Protein AF-A0A6J7ZLV4-F1 (afdb_monomer_lite)

pLDDT: mean 93.09, std 8.76, range [44.47, 98.44]

Radius of gyration: 13.48 Å; chains: 1; bounding box: 30×30×31 Å

Foldseek 3Di:
DDDDQQDWDDDPADIDGADAQPCVVQQWDDDPLETEGDQDLDPNCRCSCVRCVVVLVVSVVVPRHYYYDDHDPNHPVPVD

Structure (mmCIF, N/CA/C/O backbone):
data_AF-A0A6J7ZLV4-F1
#
_entry.id   AF-A0A6J7ZLV4-F1
#
loop_
_atom_site.group_PDB
_atom_site.id
_atom_site.type_symbol
_atom_site.label_atom_id
_atom_site.label_alt_id
_atom_site.label_comp_id
_atom_site.label_asym_id
_atom_site.label_entity_id
_atom_site.label_seq_id
_atom_site.pdbx_PDB_ins_code
_atom_site.Cartn_x
_atom_site.Cartn_y
_atom_site.Cartn_z
_atom_site.occupancy
_atom_site.B_iso_or_equiv
_atom_site.auth_seq_id
_atom_site.auth_comp_id
_atom_site.auth_asym_id
_atom_site.auth_atom_id
_atom_site.pdbx_PDB_model_num
ATOM 1 N N . MET A 1 1 ? -2.988 14.191 1.486 1.00 63.12 1 MET A N 1
ATOM 2 C CA . MET A 1 1 ? -1.897 14.499 0.533 1.00 63.12 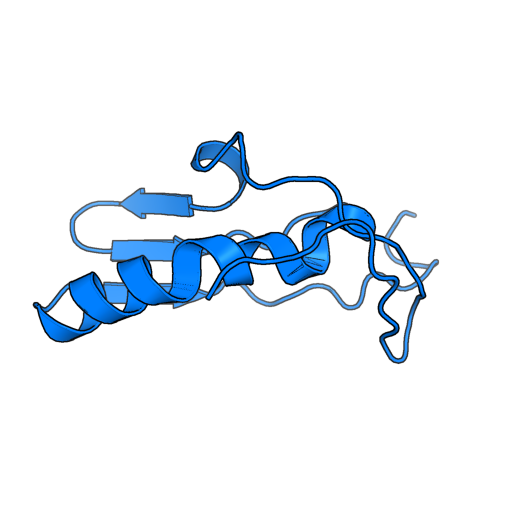1 MET A CA 1
ATOM 3 C C . MET A 1 1 ? -2.356 13.996 -0.819 1.00 63.12 1 MET A C 1
ATOM 5 O O . MET A 1 1 ? -2.729 12.834 -0.895 1.00 63.12 1 MET A O 1
ATOM 9 N N . ILE A 1 2 ? -2.412 14.860 -1.830 1.00 81.06 2 ILE A N 1
ATOM 10 C CA . ILE A 1 2 ? -2.754 14.4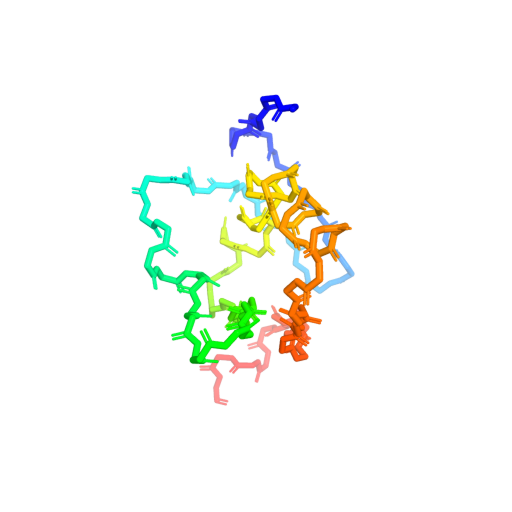41 -3.195 1.00 81.06 2 ILE A CA 1
ATOM 11 C C . ILE A 1 2 ? -1.512 13.762 -3.785 1.00 81.06 2 ILE A C 1
ATOM 13 O O . ILE A 1 2 ? -0.409 14.286 -3.636 1.00 81.06 2 ILE A O 1
ATOM 17 N N . ILE A 1 3 ? -1.681 12.578 -4.375 1.00 90.31 3 ILE A N 1
ATOM 18 C CA . ILE A 1 3 ? -0.595 11.825 -5.013 1.00 90.31 3 ILE A CA 1
ATOM 19 C C . ILE A 1 3 ? -0.613 12.130 -6.509 1.00 90.31 3 ILE A C 1
ATOM 21 O O . ILE A 1 3 ? -1.633 11.926 -7.163 1.00 90.31 3 ILE A O 1
ATOM 25 N N . ASP A 1 4 ? 0.515 12.602 -7.038 1.00 93.12 4 ASP A N 1
ATOM 26 C CA . ASP A 1 4 ? 0.743 12.709 -8.478 1.00 93.12 4 ASP A CA 1
ATOM 27 C C . ASP A 1 4 ? 1.339 11.389 -8.991 1.00 93.12 4 ASP A C 1
ATOM 29 O O . ASP A 1 4 ? 2.493 11.067 -8.707 1.00 93.12 4 ASP A O 1
ATOM 33 N N . PHE A 1 5 ? 0.532 10.607 -9.712 1.00 93.19 5 PHE A N 1
ATOM 34 C CA . PHE A 1 5 ? 0.943 9.319 -10.281 1.00 93.19 5 PHE A CA 1
ATOM 35 C C . PHE A 1 5 ? 1.804 9.460 -11.542 1.00 93.19 5 PHE A C 1
ATOM 37 O O . PHE A 1 5 ? 2.430 8.484 -11.948 1.00 93.19 5 PHE A O 1
ATOM 44 N N . SER A 1 6 ? 1.879 10.653 -12.143 1.00 93.44 6 SER A N 1
ATOM 45 C CA . SER A 1 6 ? 2.733 10.884 -13.313 1.00 93.44 6 SER A CA 1
ATOM 46 C C . SER A 1 6 ? 4.220 10.953 -12.953 1.00 93.44 6 SER A C 1
ATOM 48 O O . SER A 1 6 ? 5.069 10.686 -13.805 1.00 93.44 6 SER A O 1
ATOM 50 N N . GLN A 1 7 ? 4.544 11.251 -11.688 1.00 94.44 7 GLN A N 1
ATOM 51 C CA . GLN A 1 7 ? 5.926 11.331 -11.227 1.00 94.44 7 GLN A CA 1
ATOM 52 C C . GLN A 1 7 ? 6.584 9.943 -11.219 1.00 94.44 7 GLN A C 1
ATOM 54 O O . GLN A 1 7 ? 6.051 9.017 -10.591 1.00 94.44 7 GLN A O 1
ATOM 59 N N . PRO A 1 8 ? 7.749 9.784 -11.870 1.00 95.94 8 PRO A N 1
ATOM 60 C CA . PRO A 1 8 ? 8.517 8.554 -11.784 1.00 95.94 8 PRO A CA 1
ATOM 61 C C . PRO A 1 8 ? 9.097 8.375 -10.378 1.00 95.94 8 PRO A C 1
ATOM 63 O O . PRO A 1 8 ? 9.408 9.335 -9.668 1.00 95.94 8 PRO A O 1
ATOM 66 N N . TYR A 1 9 ? 9.264 7.121 -9.977 1.00 95.50 9 TYR A N 1
ATOM 67 C CA . TYR A 1 9 ? 9.926 6.733 -8.742 1.00 95.50 9 TYR A CA 1
ATOM 68 C C . TYR A 1 9 ? 10.868 5.562 -8.977 1.00 95.50 9 TYR A C 1
ATOM 70 O O . TYR A 1 9 ? 10.688 4.750 -9.884 1.00 95.50 9 TYR A O 1
ATOM 78 N N . LYS A 1 10 ? 11.868 5.468 -8.102 1.00 96.44 10 LYS A N 1
ATOM 79 C CA . LYS A 1 10 ? 12.945 4.491 -8.190 1.00 96.44 10 LYS A CA 1
ATOM 80 C C . LYS A 1 10 ? 13.153 3.792 -6.851 1.00 96.44 10 LYS A C 1
ATOM 82 O O . LYS A 1 10 ? 13.241 4.451 -5.814 1.00 96.44 10 LYS A O 1
ATOM 87 N N . THR A 1 11 ? 13.225 2.468 -6.888 1.00 94.75 11 THR A N 1
ATOM 88 C CA . THR A 1 11 ? 13.701 1.609 -5.796 1.00 94.75 11 THR A CA 1
ATOM 89 C C . THR A 1 11 ? 15.118 1.122 -6.125 1.00 94.75 11 THR A C 1
ATOM 91 O O . THR A 1 11 ? 15.692 1.503 -7.147 1.00 94.75 11 THR A O 1
ATOM 94 N N . GLN A 1 12 ? 15.722 0.301 -5.262 1.00 95.38 12 GLN A N 1
ATOM 95 C CA . GLN A 1 12 ? 16.986 -0.362 -5.597 1.00 95.38 12 GLN A CA 1
ATOM 96 C C . GLN A 1 12 ? 16.834 -1.360 -6.758 1.00 95.38 12 GLN A C 1
ATOM 98 O O . GLN A 1 12 ? 17.802 -1.587 -7.479 1.00 95.38 12 GLN A O 1
ATOM 103 N N . ASP A 1 13 ? 15.635 -1.916 -6.944 1.00 94.75 13 ASP A N 1
ATOM 104 C CA . ASP A 1 13 ? 15.372 -3.021 -7.868 1.00 94.75 13 ASP A CA 1
ATOM 105 C C . ASP A 1 13 ? 14.747 -2.575 -9.202 1.00 94.75 13 ASP A C 1
ATOM 107 O O . ASP A 1 13 ? 14.886 -3.277 -10.200 1.00 94.75 13 ASP A O 1
ATOM 111 N N . PHE A 1 14 ? 14.050 -1.430 -9.251 1.00 94.06 14 PHE A N 1
ATOM 112 C CA . PHE A 1 14 ? 13.370 -0.963 -10.466 1.00 94.06 14 PHE A CA 1
ATOM 113 C C . PHE A 1 14 ? 13.080 0.548 -10.478 1.00 94.06 14 PHE A C 1
ATOM 115 O O . PHE A 1 14 ? 13.128 1.236 -9.457 1.00 94.06 14 PHE A O 1
ATOM 122 N N . GLU A 1 15 ? 12.707 1.061 -11.651 1.00 96.31 15 GLU A N 1
ATOM 123 C CA . GLU A 1 15 ? 12.168 2.409 -11.855 1.00 96.31 15 GLU A CA 1
ATOM 124 C C . GLU A 1 15 ? 10.826 2.316 -12.595 1.00 96.31 15 GLU A C 1
ATOM 126 O O . GLU A 1 15 ? 10.683 1.520 -13.525 1.00 96.31 15 GLU A O 1
ATOM 131 N N . ALA A 1 16 ? 9.816 3.069 -12.152 1.00 95.25 16 ALA A N 1
ATOM 132 C CA . ALA A 1 16 ? 8.482 3.072 -12.753 1.00 95.25 16 ALA A CA 1
ATOM 133 C C . ALA A 1 16 ? 7.732 4.383 -12.479 1.00 95.25 16 ALA A C 1
ATOM 135 O O . ALA A 1 16 ? 8.004 5.078 -11.502 1.00 95.25 16 ALA A O 1
ATOM 136 N N . SER A 1 17 ? 6.730 4.685 -13.306 1.00 95.62 17 SER A N 1
ATOM 137 C CA .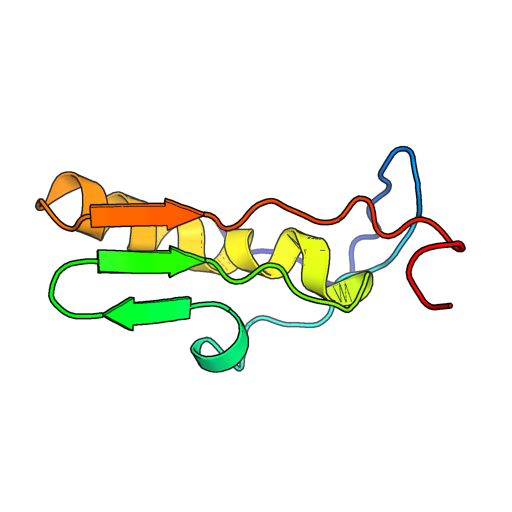 SER A 1 17 ? 5.712 5.700 -13.006 1.00 95.62 17 SER A CA 1
ATOM 138 C C . SER A 1 17 ? 4.481 5.062 -12.363 1.00 95.62 17 SER A C 1
ATOM 140 O O . SER A 1 17 ? 4.222 3.864 -12.511 1.00 95.62 17 SER A O 1
ATOM 142 N N . GLY A 1 18 ? 3.723 5.867 -11.622 1.00 93.44 18 GLY A N 1
ATOM 143 C CA . GLY A 1 18 ? 2.492 5.437 -10.974 1.00 93.44 18 GLY A CA 1
ATOM 144 C C . GLY A 1 18 ? 1.365 5.122 -11.960 1.00 93.44 18 GLY A C 1
ATOM 145 O O . GLY A 1 18 ? 1.392 5.533 -13.117 1.00 93.44 18 GLY A O 1
ATOM 146 N N . MET A 1 19 ? 0.354 4.396 -11.480 1.00 93.94 19 MET A N 1
ATOM 147 C CA . MET A 1 19 ? -0.876 4.123 -12.229 1.00 93.94 19 MET A CA 1
ATOM 148 C C . MET A 1 19 ? -2.008 5.074 -11.799 1.00 93.94 19 MET A C 1
ATOM 150 O O . MET A 1 19 ? -2.131 6.173 -12.331 1.00 93.94 19 MET A O 1
ATOM 154 N N . TYR A 1 20 ? -2.832 4.675 -10.828 1.00 93.31 20 TYR A N 1
ATOM 155 C CA . TYR A 1 20 ? -3.936 5.466 -10.278 1.00 93.31 20 TYR A CA 1
ATOM 156 C C . TYR A 1 20 ? -4.326 4.941 -8.887 1.00 93.31 20 TYR A C 1
ATOM 158 O O . TYR A 1 20 ? -3.776 3.948 -8.423 1.00 93.31 20 TYR A O 1
ATOM 166 N N . ALA A 1 21 ? -5.334 5.556 -8.257 1.00 94.38 21 ALA A N 1
ATOM 167 C CA . ALA A 1 21 ? -5.982 5.070 -7.027 1.00 94.38 21 ALA A CA 1
ATOM 168 C C . ALA A 1 21 ? -7.521 4.979 -7.157 1.00 94.38 21 ALA A C 1
ATOM 170 O O . ALA A 1 21 ? -8.266 5.263 -6.218 1.00 94.38 21 ALA A O 1
ATOM 171 N N . ALA A 1 22 ? -8.019 4.625 -8.344 1.00 93.00 22 ALA A N 1
ATOM 172 C CA . ALA A 1 22 ? -9.452 4.482 -8.605 1.00 93.00 22 ALA A CA 1
ATOM 173 C C . ALA A 1 22 ? -10.061 3.191 -8.019 1.00 93.00 22 ALA A C 1
ATOM 175 O O . ALA A 1 22 ? -11.264 3.148 -7.777 1.00 93.00 22 ALA A O 1
ATOM 176 N N . MET A 1 23 ? -9.246 2.156 -7.777 1.00 95.75 23 MET A N 1
ATOM 177 C CA . MET A 1 23 ? -9.704 0.812 -7.399 1.00 95.75 23 MET A CA 1
ATOM 178 C C . MET A 1 23 ? -9.215 0.428 -5.991 1.00 95.75 23 MET A C 1
ATOM 180 O O . MET A 1 23 ? -8.316 -0.400 -5.859 1.00 95.75 23 MET A O 1
ATOM 184 N N . PRO A 1 24 ? -9.815 0.973 -4.911 1.00 95.06 24 PRO A N 1
ATOM 185 C CA . PRO A 1 24 ? -9.390 0.674 -3.538 1.00 95.06 24 PRO A CA 1
ATOM 186 C C . PRO A 1 24 ? -9.476 -0.818 -3.187 1.00 95.06 24 PRO A C 1
ATOM 188 O O . PRO A 1 24 ? -8.748 -1.287 -2.317 1.00 95.06 24 PRO A O 1
ATOM 191 N N . ARG A 1 25 ? -10.346 -1.572 -3.874 1.00 97.00 25 ARG A N 1
ATOM 192 C CA . ARG A 1 25 ? -10.529 -3.016 -3.676 1.00 97.00 25 ARG A CA 1
ATOM 193 C C . ARG A 1 25 ? -9.286 -3.835 -4.019 1.00 97.00 25 ARG A C 1
ATOM 195 O O . ARG A 1 25 ? -9.113 -4.908 -3.454 1.00 97.00 25 ARG A O 1
ATOM 202 N N . ASP A 1 26 ? -8.445 -3.342 -4.920 1.00 96.25 26 ASP A N 1
ATOM 203 C CA . ASP A 1 26 ? -7.266 -4.080 -5.368 1.00 96.25 26 ASP A CA 1
ATOM 204 C C . ASP A 1 26 ? -6.150 -4.070 -4.315 1.00 96.25 26 ASP A C 1
ATOM 206 O O . ASP A 1 26 ? -5.301 -4.956 -4.312 1.00 96.25 26 ASP A O 1
ATOM 210 N N . ILE A 1 27 ? -6.141 -3.064 -3.434 1.00 96.44 27 ILE A N 1
ATOM 211 C CA . ILE A 1 27 ? -5.056 -2.823 -2.477 1.00 96.44 27 ILE A CA 1
ATOM 212 C C . ILE A 1 27 ? -5.481 -2.921 -1.013 1.00 96.44 27 ILE A C 1
ATOM 214 O O . ILE A 1 27 ? -4.638 -3.198 -0.164 1.00 96.44 27 ILE A O 1
ATOM 218 N N . LEU A 1 28 ? -6.762 -2.713 -0.699 1.00 97.19 28 LEU A N 1
ATOM 219 C CA . LEU A 1 28 ? -7.290 -2.812 0.659 1.00 97.19 28 LEU A CA 1
ATOM 220 C C . LEU A 1 28 ? -8.279 -3.971 0.771 1.00 97.19 28 LEU A C 1
ATOM 222 O O . LEU A 1 28 ? -9.323 -3.995 0.111 1.00 97.19 28 LEU A O 1
ATOM 226 N N . LEU A 1 29 ? -7.983 -4.888 1.687 1.00 97.50 29 LEU A N 1
ATOM 227 C CA . LEU A 1 29 ? -8.902 -5.924 2.138 1.00 97.50 29 LEU A CA 1
ATOM 228 C C . LEU A 1 29 ? -9.300 -5.638 3.586 1.00 97.50 29 LEU A C 1
ATOM 230 O O . LEU A 1 29 ? -8.446 -5.348 4.415 1.00 97.50 29 LEU A O 1
ATOM 234 N N . VAL A 1 30 ? -10.592 -5.733 3.892 1.00 97.75 30 VAL A N 1
ATOM 235 C CA . VAL A 1 30 ? -11.095 -5.611 5.266 1.00 97.75 30 VAL A CA 1
ATOM 236 C C . VAL A 1 30 ? -11.594 -6.974 5.724 1.00 97.75 30 VAL A C 1
ATOM 238 O O . VAL A 1 30 ? -12.456 -7.558 5.065 1.00 97.75 30 VAL A O 1
ATOM 241 N N . VAL A 1 31 ? -11.059 -7.471 6.838 1.00 97.81 31 VAL A N 1
ATOM 242 C CA . VAL A 1 31 ? -11.467 -8.729 7.476 1.00 97.81 31 VAL A CA 1
ATOM 243 C C . VAL A 1 31 ? -11.803 -8.438 8.935 1.00 97.81 31 VAL A C 1
ATOM 245 O O . VAL A 1 31 ? -10.921 -8.200 9.752 1.00 97.81 31 VAL A O 1
ATOM 248 N N . GLY A 1 32 ? -13.094 -8.428 9.272 1.00 97.44 32 GLY A N 1
ATOM 249 C CA . GLY A 1 32 ? -13.537 -8.025 10.609 1.00 97.44 32 GLY A CA 1
ATOM 250 C C . GLY A 1 32 ? -13.186 -6.563 10.906 1.00 97.44 32 GLY A C 1
ATOM 251 O O . GLY A 1 32 ? -13.638 -5.669 10.193 1.00 97.44 32 GLY A O 1
ATOM 252 N N . ASP A 1 33 ? -12.392 -6.338 11.955 1.00 97.06 33 ASP A N 1
ATOM 253 C CA . ASP A 1 33 ? -11.886 -5.029 12.394 1.00 97.06 33 ASP A CA 1
ATOM 254 C C . ASP A 1 33 ? -10.491 -4.687 11.831 1.00 97.06 33 ASP A C 1
ATOM 256 O O . ASP A 1 33 ? -9.874 -3.707 12.253 1.00 97.06 33 ASP A O 1
ATOM 260 N N . GLU A 1 34 ? -9.982 -5.490 10.892 1.00 98.25 34 GLU A N 1
ATOM 261 C CA . GLU A 1 34 ? -8.632 -5.377 10.343 1.00 98.25 34 GLU A CA 1
ATOM 262 C C . GLU A 1 34 ? -8.621 -4.908 8.886 1.00 98.25 34 GLU A C 1
ATOM 264 O O . GLU A 1 34 ? -9.288 -5.482 8.024 1.00 98.25 34 GLU A O 1
ATOM 269 N N . ILE A 1 35 ? -7.811 -3.883 8.608 1.00 98.44 35 ILE A N 1
ATOM 270 C CA . ILE A 1 35 ? -7.474 -3.409 7.263 1.00 98.44 35 ILE A CA 1
ATOM 271 C C . ILE A 1 35 ? -6.115 -3.993 6.867 1.00 98.44 35 ILE A C 1
ATOM 273 O O . ILE A 1 35 ? -5.106 -3.750 7.532 1.00 98.44 35 ILE A O 1
ATOM 277 N N . ILE A 1 36 ? -6.082 -4.714 5.749 1.00 98.12 36 ILE A N 1
ATOM 278 C CA . ILE A 1 36 ? -4.897 -5.370 5.195 1.00 98.12 36 ILE A CA 1
ATOM 279 C C . ILE A 1 36 ? -4.503 -4.670 3.885 1.00 98.12 36 ILE A C 1
ATOM 281 O O . ILE A 1 36 ? -5.285 -4.646 2.933 1.00 98.12 36 ILE A O 1
ATOM 285 N N . GLU A 1 37 ? -3.288 -4.111 3.829 1.00 97.56 37 GLU A N 1
ATOM 286 C CA . GLU A 1 37 ? -2.673 -3.599 2.594 1.00 97.56 37 GLU A CA 1
ATOM 287 C C . GLU A 1 37 ? -2.059 -4.768 1.801 1.00 97.56 37 GLU A C 1
ATOM 289 O O . GLU A 1 37 ? -1.149 -5.447 2.291 1.00 97.56 37 GLU A O 1
ATOM 294 N N . ALA A 1 38 ? -2.541 -4.999 0.577 1.00 95.69 38 ALA A N 1
ATOM 295 C CA . ALA A 1 38 ? -2.058 -6.064 -0.296 1.00 95.69 38 ALA A CA 1
ATOM 296 C C . ALA A 1 38 ? -0.686 -5.726 -0.920 1.00 95.69 38 ALA A C 1
ATOM 298 O O . ALA A 1 38 ? -0.427 -4.568 -1.277 1.00 95.69 38 ALA A O 1
ATOM 299 N N . PRO A 1 39 ? 0.200 -6.724 -1.110 1.00 92.38 39 PRO A N 1
ATOM 300 C CA . PRO A 1 39 ? 1.425 -6.541 -1.864 1.00 92.38 39 PRO A CA 1
ATOM 301 C C . PRO A 1 39 ? 1.074 -6.621 -3.351 1.00 92.38 39 PRO A C 1
ATOM 303 O O . PRO A 1 39 ? 0.870 -7.700 -3.901 1.00 92.38 39 PRO A O 1
ATOM 306 N N . MET A 1 40 ? 0.942 -5.463 -3.995 1.00 93.12 40 MET A N 1
ATOM 307 C CA . MET A 1 40 ? 0.663 -5.391 -5.433 1.00 93.12 40 MET A CA 1
ATOM 308 C C . MET A 1 40 ? 1.747 -6.134 -6.222 1.00 93.12 40 MET A C 1
ATOM 310 O O . MET A 1 40 ? 2.898 -6.142 -5.797 1.00 93.12 40 MET A O 1
ATOM 314 N N . ALA A 1 41 ? 1.395 -6.700 -7.379 1.00 92.69 41 ALA A N 1
ATOM 315 C CA . ALA A 1 41 ? 2.325 -7.426 -8.256 1.00 92.69 41 ALA A CA 1
ATOM 316 C C . ALA A 1 41 ? 2.859 -6.580 -9.429 1.00 92.69 41 ALA A C 1
ATOM 318 O O . ALA A 1 41 ? 3.707 -7.026 -10.188 1.00 92.69 41 ALA A O 1
ATOM 319 N N . TRP A 1 42 ? 2.374 -5.345 -9.598 1.00 92.56 42 TRP A N 1
ATOM 320 C CA . TRP A 1 42 ? 2.830 -4.449 -10.665 1.00 92.56 42 TRP A CA 1
ATOM 321 C C . TRP A 1 42 ? 3.729 -3.352 -10.115 1.00 92.56 42 TRP A C 1
ATOM 323 O O . TRP A 1 42 ? 3.343 -2.638 -9.185 1.00 92.56 42 TRP A O 1
ATOM 333 N N . ARG A 1 43 ? 4.888 -3.155 -10.757 1.00 94.56 43 ARG A N 1
ATOM 334 C CA . ARG A 1 43 ? 5.837 -2.076 -10.436 1.00 94.56 43 ARG A CA 1
ATOM 335 C C . ARG A 1 43 ? 5.154 -0.715 -10.361 1.00 94.56 43 ARG A C 1
ATOM 337 O O . ARG A 1 43 ? 5.376 -0.014 -9.388 1.00 94.56 43 ARG A O 1
ATOM 344 N N . SER A 1 44 ? 4.255 -0.397 -11.298 1.00 94.94 44 SER A N 1
ATOM 345 C CA . SER A 1 44 ? 3.500 0.870 -11.355 1.00 94.94 44 SER A CA 1
ATOM 346 C C . SER A 1 44 ? 2.510 1.088 -10.202 1.00 94.94 44 SER A C 1
ATOM 348 O O . SER A 1 44 ? 2.104 2.223 -9.934 1.00 94.94 44 SER A O 1
ATOM 350 N N . ARG A 1 45 ? 2.146 0.023 -9.480 1.00 95.56 45 ARG A N 1
ATOM 351 C CA . ARG A 1 45 ? 1.208 0.041 -8.345 1.00 95.56 45 ARG A CA 1
ATOM 352 C C . ARG A 1 45 ? 1.916 -0.039 -6.989 1.00 95.56 45 ARG A C 1
ATOM 354 O O . ARG A 1 45 ? 1.270 -0.021 -5.944 1.00 95.56 45 ARG A O 1
ATOM 361 N N . PHE A 1 46 ? 3.250 -0.068 -6.971 1.00 95.44 46 PHE A N 1
ATOM 362 C CA . PHE A 1 46 ? 4.043 -0.285 -5.758 1.00 95.44 46 PHE A CA 1
ATOM 363 C C . PHE A 1 46 ? 3.784 0.750 -4.648 1.00 95.44 46 PHE A C 1
ATOM 365 O O . PHE A 1 46 ? 3.784 0.418 -3.455 1.00 95.44 46 PHE A O 1
ATOM 372 N N . PHE A 1 47 ? 3.540 2.008 -5.031 1.00 95.69 47 PHE A N 1
ATOM 373 C CA . PHE A 1 47 ? 3.249 3.114 -4.112 1.00 95.69 47 PHE A CA 1
ATOM 374 C C . PHE A 1 47 ? 1.769 3.524 -4.036 1.00 95.69 47 PHE A C 1
ATOM 376 O O . PHE A 1 47 ? 1.458 4.538 -3.411 1.00 95.69 47 PHE A O 1
ATOM 383 N N . GLU A 1 48 ? 0.843 2.733 -4.586 1.00 95.50 48 GLU A N 1
ATOM 384 C CA . GLU A 1 48 ? -0.594 3.057 -4.619 1.00 95.50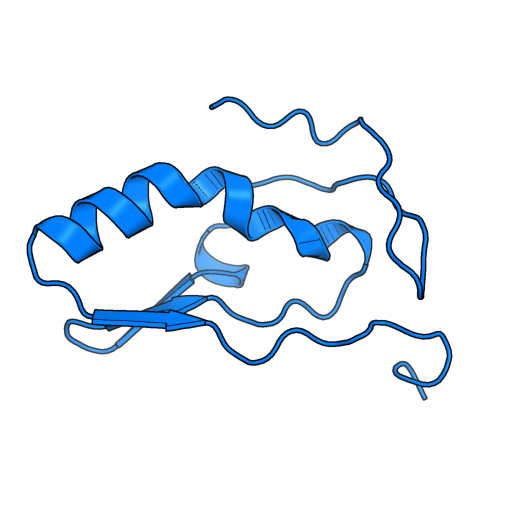 48 GLU A CA 1
ATOM 385 C C . GLU A 1 48 ? -1.209 3.236 -3.217 1.00 95.50 48 GLU A C 1
ATOM 387 O O . GLU A 1 48 ? -2.032 4.126 -3.003 1.00 95.50 48 GLU A O 1
ATOM 392 N N . TYR A 1 49 ? -0.705 2.506 -2.214 1.00 94.75 49 TYR A N 1
ATOM 393 C CA . TYR A 1 49 ? -1.145 2.603 -0.813 1.00 94.75 49 TYR A CA 1
ATOM 394 C C . TYR A 1 49 ? -1.036 4.025 -0.234 1.00 94.75 49 TYR A C 1
ATOM 396 O O . TYR A 1 49 ? -1.737 4.377 0.718 1.00 94.75 49 TYR A O 1
ATOM 404 N N . ARG A 1 50 ? -0.156 4.873 -0.791 1.00 95.19 50 ARG A N 1
ATOM 405 C CA . ARG A 1 50 ? 0.046 6.248 -0.313 1.00 95.19 50 ARG A CA 1
ATOM 406 C C . ARG A 1 50 ? -1.216 7.095 -0.448 1.00 95.19 50 ARG A C 1
ATOM 408 O O . ARG A 1 50 ? -1.409 7.982 0.381 1.00 95.19 50 ARG A O 1
ATOM 415 N N . ALA A 1 51 ? -2.066 6.805 -1.435 1.00 95.06 51 ALA A N 1
ATOM 416 C CA . ALA A 1 51 ? -3.331 7.506 -1.633 1.00 95.06 51 ALA A CA 1
ATOM 417 C C . ALA A 1 51 ? -4.315 7.276 -0.473 1.00 95.06 51 ALA A C 1
ATOM 419 O O . ALA A 1 51 ? -5.063 8.180 -0.113 1.00 95.06 51 ALA A O 1
ATOM 420 N N . TYR A 1 52 ? -4.263 6.103 0.165 1.00 95.50 52 TYR A N 1
ATOM 421 C CA . TYR A 1 52 ? -5.188 5.711 1.235 1.00 95.50 52 TYR A CA 1
ATOM 422 C C . TYR A 1 52 ? -4.621 5.912 2.642 1.00 95.50 52 TYR A C 1
ATOM 424 O O . TYR A 1 52 ? -5.334 5.778 3.635 1.00 95.50 52 TYR A O 1
ATOM 432 N N . ARG A 1 53 ? -3.336 6.265 2.760 1.00 95.25 53 ARG A N 1
ATOM 433 C CA . ARG A 1 53 ? -2.620 6.262 4.041 1.00 95.25 53 ARG A CA 1
ATOM 434 C C . ARG A 1 53 ? -3.214 7.203 5.091 1.00 95.25 53 ARG A C 1
ATOM 436 O O . ARG A 1 53 ? -3.100 6.904 6.274 1.00 95.25 53 ARG A O 1
ATOM 443 N N . SER A 1 54 ? -3.811 8.331 4.700 1.00 95.25 54 SER A N 1
ATOM 444 C CA . SER A 1 54 ? -4.490 9.217 5.658 1.00 95.25 54 SER A CA 1
ATOM 445 C C . SER A 1 54 ? -5.706 8.541 6.288 1.00 95.25 54 SER A C 1
ATOM 447 O O . SER A 1 54 ? -5.843 8.578 7.503 1.00 95.25 54 SER A O 1
ATOM 449 N N . LEU A 1 55 ? -6.519 7.867 5.473 1.00 95.50 55 LEU A N 1
ATOM 450 C CA . LEU A 1 55 ? -7.730 7.181 5.916 1.00 95.50 55 LEU A CA 1
ATOM 451 C C . LEU A 1 55 ? -7.402 5.955 6.778 1.00 95.50 55 LEU A C 1
ATOM 453 O O . LEU A 1 55 ? -7.971 5.766 7.845 1.00 95.50 55 LEU A O 1
ATOM 457 N N . VAL A 1 56 ? -6.425 5.147 6.357 1.00 96.62 56 VAL A N 1
ATOM 458 C CA . VAL A 1 56 ? -5.990 3.974 7.133 1.00 96.62 56 VAL A CA 1
ATOM 459 C C . VAL A 1 56 ? -5.431 4.391 8.497 1.00 96.62 56 VAL A C 1
ATOM 461 O O . VAL A 1 56 ? -5.738 3.762 9.505 1.00 96.62 56 VAL A O 1
ATOM 464 N N . LYS A 1 57 ? -4.660 5.488 8.558 1.00 97.00 57 LYS A N 1
ATOM 465 C CA . LYS A 1 57 ? -4.173 6.044 9.830 1.00 97.00 57 LYS A CA 1
ATOM 466 C C . LYS A 1 57 ? -5.308 6.517 10.734 1.00 97.00 57 LYS A C 1
ATOM 468 O O . LYS A 1 57 ? -5.221 6.311 11.938 1.00 97.00 57 LYS A O 1
ATOM 473 N N . GLU A 1 58 ? -6.334 7.145 10.169 1.00 98.00 58 GLU A N 1
ATOM 474 C CA . GLU A 1 58 ? -7.512 7.580 10.918 1.00 98.00 58 GLU A CA 1
ATOM 475 C C . GLU A 1 58 ? -8.239 6.382 11.544 1.00 98.00 58 GLU A C 1
ATOM 477 O O . GLU A 1 58 ? -8.473 6.375 12.751 1.00 98.00 58 GLU A O 1
ATOM 482 N N . TYR A 1 59 ? -8.505 5.324 10.772 1.00 97.88 59 TYR A N 1
ATOM 483 C CA . TYR A 1 59 ? -9.130 4.112 11.311 1.00 97.88 59 TYR A CA 1
ATOM 484 C C . TYR A 1 59 ? -8.261 3.411 12.352 1.00 97.88 59 TYR A C 1
ATOM 486 O O . TYR A 1 59 ? -8.770 2.972 13.382 1.00 97.88 59 TYR A O 1
ATOM 494 N N . PHE A 1 60 ? -6.947 3.357 12.131 1.00 97.81 60 PHE A N 1
ATOM 495 C CA . PHE A 1 60 ? -6.009 2.808 13.106 1.00 97.81 60 PHE A CA 1
ATOM 496 C C . PHE A 1 60 ? -6.056 3.572 14.440 1.00 97.81 60 PHE A C 1
ATOM 498 O O . PHE A 1 60 ? -6.100 2.965 15.507 1.00 97.81 60 PHE A O 1
ATOM 505 N N . GLN A 1 61 ? -6.125 4.907 14.398 1.00 98.19 61 GLN A N 1
ATOM 506 C CA . GLN A 1 61 ? -6.274 5.744 15.596 1.00 98.19 61 GLN A CA 1
ATOM 507 C C . GLN A 1 61 ? -7.616 5.538 16.314 1.00 98.19 61 GLN A C 1
ATOM 509 O O . GLN A 1 61 ? -7.694 5.749 17.522 1.00 98.19 61 GLN A O 1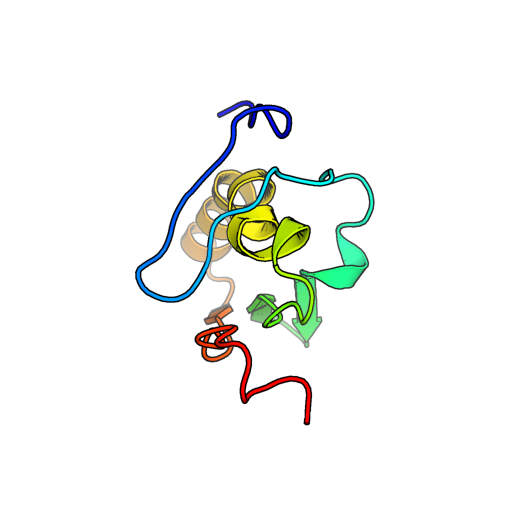
ATOM 514 N N . GLN A 1 62 ? -8.653 5.112 15.592 1.00 98.19 62 GLN A N 1
ATOM 515 C CA . GLN A 1 62 ? -9.975 4.791 16.139 1.00 98.19 62 GLN A CA 1
ATOM 516 C C . GLN A 1 62 ? -10.098 3.333 16.624 1.00 98.19 62 GLN A C 1
ATOM 518 O O . GLN A 1 62 ? -11.169 2.928 17.068 1.00 98.19 62 GLN A O 1
ATOM 523 N N . GLY A 1 63 ? -9.012 2.551 16.580 1.00 97.62 63 GLY A N 1
ATOM 524 C CA . GLY A 1 63 ? -8.955 1.190 17.120 1.00 97.62 63 GLY A CA 1
ATOM 525 C C . GLY A 1 63 ? -9.057 0.067 16.086 1.00 97.62 63 GLY A C 1
ATOM 526 O O . GLY A 1 63 ? -9.066 -1.097 16.481 1.00 97.62 63 GLY A O 1
ATOM 527 N N . ALA A 1 64 ? -9.101 0.374 14.785 1.00 98.19 64 ALA A N 1
ATOM 528 C CA . ALA A 1 64 ? -8.991 -0.655 13.753 1.00 98.19 64 ALA A CA 1
ATOM 529 C C . ALA A 1 64 ? -7.588 -1.282 13.756 1.00 98.19 64 ALA A C 1
ATOM 531 O O . ALA A 1 64 ? -6.583 -0.599 13.976 1.00 98.19 64 ALA A O 1
ATOM 532 N N . LYS A 1 65 ? -7.498 -2.576 13.447 1.00 98.25 65 LYS A N 1
ATOM 533 C CA . LYS A 1 65 ? -6.209 -3.235 13.213 1.00 98.25 65 LYS A CA 1
ATOM 534 C C . LYS A 1 65 ? -5.708 -2.876 11.817 1.00 98.25 65 LYS A C 1
ATOM 536 O O . LYS A 1 65 ? -6.489 -2.773 10.873 1.00 98.25 65 LYS A O 1
ATOM 541 N N . TRP A 1 66 ? -4.401 -2.688 11.683 1.00 98.12 66 TRP A N 1
ATOM 542 C CA . TRP A 1 66 ? -3.770 -2.359 10.409 1.00 98.12 66 TRP A CA 1
ATOM 543 C C . TRP A 1 66 ? -2.577 -3.276 10.163 1.00 98.12 66 TRP A C 1
ATOM 545 O O . TRP A 1 66 ? -1.598 -3.242 10.907 1.00 98.12 66 TRP A O 1
ATOM 555 N N . THR A 1 67 ? -2.665 -4.052 9.086 1.00 97.81 67 THR A N 1
ATOM 556 C CA . THR A 1 67 ? -1.623 -4.975 8.642 1.00 97.81 67 THR A CA 1
ATOM 557 C C . THR A 1 67 ? -1.169 -4.612 7.238 1.00 97.81 67 THR A C 1
ATOM 559 O O . THR A 1 67 ? -1.967 -4.295 6.358 1.00 97.81 67 THR A O 1
ATOM 562 N N . THR A 1 68 ? 0.138 -4.678 7.006 1.00 97.25 68 THR A N 1
ATOM 563 C CA . THR A 1 68 ? 0.720 -4.542 5.670 1.00 97.25 68 THR A CA 1
ATOM 564 C C . THR A 1 68 ? 1.384 -5.851 5.295 1.00 97.25 68 THR A C 1
ATOM 566 O O . THR A 1 68 ? 2.315 -6.280 5.982 1.00 97.25 68 THR A O 1
ATOM 569 N N . ALA A 1 69 ? 0.932 -6.480 4.214 1.00 95.44 69 ALA A N 1
ATOM 570 C CA . ALA A 1 69 ? 1.605 -7.664 3.711 1.00 95.44 69 ALA A CA 1
ATOM 571 C C . ALA A 1 69 ? 3.055 -7.327 3.301 1.00 95.44 69 ALA A C 1
ATOM 573 O O . ALA A 1 69 ? 3.328 -6.190 2.891 1.00 95.44 69 ALA A O 1
ATOM 574 N N . PRO A 1 70 ? 3.995 -8.286 3.399 1.00 94.75 70 PRO A N 1
ATOM 575 C CA . PRO A 1 70 ? 5.384 -8.061 3.020 1.00 94.75 70 PRO A CA 1
ATOM 576 C C . PRO A 1 70 ? 5.487 -7.557 1.584 1.00 94.75 70 PRO A C 1
ATOM 578 O O . PRO A 1 70 ? 4.997 -8.196 0.652 1.00 94.75 70 PRO A O 1
ATOM 581 N N . LYS A 1 71 ? 6.122 -6.398 1.402 1.00 93.00 71 LYS A N 1
ATOM 582 C CA . LYS A 1 71 ? 6.283 -5.833 0.068 1.00 93.00 71 LYS A CA 1
ATOM 583 C C . LYS A 1 71 ? 7.290 -6.636 -0.752 1.00 93.00 71 LYS A C 1
ATOM 585 O O . LYS A 1 71 ? 8.386 -6.891 -0.253 1.00 93.00 71 LYS A O 1
ATOM 590 N N . PRO A 1 72 ? 6.958 -6.974 -2.006 1.00 92.56 72 PRO A N 1
ATOM 591 C CA . PRO A 1 72 ? 7.890 -7.628 -2.908 1.00 92.56 72 PRO A CA 1
ATOM 592 C C . PRO A 1 72 ? 9.045 -6.689 -3.262 1.00 92.56 72 PRO A C 1
ATOM 594 O O . PRO A 1 72 ? 8.866 -5.475 -3.294 1.00 92.56 72 PRO A O 1
ATOM 597 N N . LEU A 1 73 ? 10.217 -7.240 -3.579 1.00 91.56 73 LEU A N 1
ATOM 598 C CA . LEU A 1 73 ? 11.328 -6.444 -4.118 1.00 91.56 73 LEU A CA 1
ATOM 599 C C . LEU A 1 73 ? 11.053 -5.985 -5.557 1.00 91.56 73 LEU A C 1
ATOM 601 O O . LEU A 1 73 ? 11.539 -4.941 -5.972 1.00 91.56 73 LEU A O 1
ATOM 605 N N . MET A 1 74 ? 10.220 -6.729 -6.298 1.00 92.00 74 MET A N 1
ATOM 606 C CA . MET A 1 74 ? 9.908 -6.477 -7.713 1.00 92.00 74 MET A CA 1
ATOM 607 C C . MET A 1 74 ? 11.146 -6.480 -8.623 1.00 92.00 74 MET A C 1
ATOM 609 O O . MET A 1 74 ? 11.169 -5.786 -9.644 1.00 92.00 74 MET A O 1
ATOM 613 N N . SER A 1 75 ? 12.176 -7.244 -8.257 1.00 89.75 75 SER A N 1
ATOM 614 C CA . SER A 1 75 ? 13.347 -7.479 -9.101 1.00 89.75 75 SER A CA 1
ATOM 615 C C . SER A 1 75 ? 12.964 -8.294 -10.340 1.00 89.75 75 SER A C 1
ATOM 617 O O . SER A 1 75 ? 11.968 -9.013 -10.332 1.00 89.75 75 SER A O 1
ATOM 619 N N . ASP A 1 76 ? 13.748 -8.199 -11.417 1.00 81.62 76 ASP A N 1
ATOM 620 C CA . ASP A 1 76 ? 13.444 -8.881 -12.692 1.00 81.62 76 ASP A CA 1
ATOM 621 C C . ASP A 1 76 ? 13.323 -10.413 -12.558 1.00 81.62 76 ASP A C 1
ATOM 623 O O . ASP A 1 76 ? 12.687 -11.069 -13.376 1.00 81.62 76 ASP A O 1
ATOM 627 N N . GLY A 1 77 ? 13.918 -10.998 -11.514 1.00 78.00 77 GLY A N 1
ATOM 628 C CA . GLY A 1 77 ? 13.814 -12.428 -11.220 1.00 78.00 77 GLY A CA 1
ATOM 629 C C . GLY A 1 77 ? 12.505 -12.854 -10.548 1.00 78.00 77 GLY A C 1
ATOM 630 O O . GLY A 1 77 ? 12.318 -14.045 -10.349 1.00 78.00 77 GLY A O 1
ATOM 631 N N . MET A 1 78 ? 11.631 -11.918 -10.167 1.00 71.31 78 MET A N 1
ATOM 632 C CA . MET A 1 78 ? 10.378 -12.214 -9.462 1.00 71.31 78 MET A CA 1
ATOM 633 C C . MET A 1 78 ? 9.225 -12.596 -10.399 1.00 71.31 78 MET A C 1
ATOM 635 O O 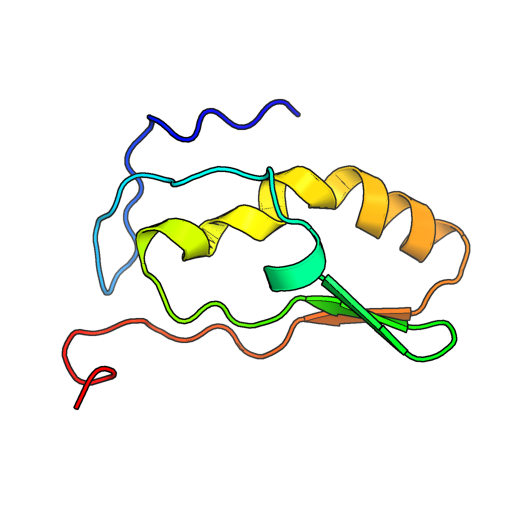. MET A 1 78 ? 8.296 -13.276 -9.970 1.00 71.31 78 MET A O 1
ATOM 639 N N . ASP A 1 79 ? 9.289 -12.170 -11.659 1.00 58.69 79 ASP A N 1
ATOM 640 C CA . ASP A 1 79 ? 8.260 -12.451 -12.665 1.00 58.69 79 ASP A CA 1
ATOM 641 C C . ASP A 1 79 ? 8.426 -13.843 -13.323 1.00 58.69 79 ASP A C 1
ATOM 643 O O . ASP A 1 79 ? 7.621 -14.204 -14.183 1.00 58.69 79 ASP A O 1
ATOM 647 N N . ASN A 1 80 ? 9.453 -14.615 -12.927 1.00 44.47 80 ASN A N 1
ATOM 648 C CA . ASN A 1 80 ? 9.785 -15.950 -13.450 1.00 44.47 80 ASN A CA 1
ATOM 649 C C . ASN A 1 80 ? 9.496 -17.077 -12.452 1.00 44.47 80 ASN A C 1
ATOM 651 O O . ASN A 1 80 ? 9.836 -16.919 -11.258 1.00 44.47 80 ASN A O 1
#

Secondary structure (DSSP, 8-state):
----TTSEEE-SS-EEE---SS-GGGTEEEETTEEEE---SSGGGTTGGGGTHHHHHHHHHTT-EEEEPPPP---GGG--

InterPro domains:
  IPR033195 Glycine/inosamine-phosphate amidinotransferase-like [PTHR10488] (2-76)

Organism: NCBI:txid329571

Sequence (80 aa):
MIIDFSQPYKTQDFEASGMYAAMPRDILLVVGDEIIEAPMAWRSRFFEYRAYRSLVKEYFQQGAKWTTAPKPLMSDGMDN